Protein AF-S9NZM8-F1 (afdb_monomer_lite)

pLDDT: mean 94.77, std 5.29, range [61.56, 98.25]

Foldseek 3Di:
DPDPVLVVVLVVLLLVLLVVCPLPLVSSLCSLVDPVLQVVCCVVCVVCNCSSVVSSVVSVVCSVCSVVSHGCNVPDDDPVSVVVVVVVVD

Sequence (90 aa):
MKTEESALWFCAKIKAIRTEAGHDVEKLEALAQSPELVAEAAARFPDDPFLAAQVRTAIELELPLARRGIFLLDGPPTDEQIAELYRQNK

Organism: Cystobacter fuscus (strain ATCC 25194 / DSM 2262 / NBRC 100088 / M29) (NCBI:txid1242864)

Secondary structure (DSSP, 8-state):
--SHHHHHHHHHHHHHHHHHHTT-HHHHHHHHH-HHHHHHHHHH-TT-TTHHHHHHHHHHHHHHHHTTT--TTS-SPPHHHHHHHHHHT-

Structure (mmCIF, N/CA/C/O backbone):
data_AF-S9NZM8-F1
#
_entry.id   AF-S9NZM8-F1
#
loop_
_atom_site.group_PDB
_atom_site.id
_atom_site.type_symbol
_atom_site.label_atom_id
_atom_site.label_alt_id
_atom_site.label_comp_id
_atom_site.label_asym_id
_atom_site.label_entity_id
_atom_site.label_seq_id
_atom_site.pdbx_PDB_ins_code
_atom_site.Cartn_x
_atom_site.Cartn_y
_atom_site.Cartn_z
_atom_site.occupancy
_atom_site.B_iso_or_equiv
_atom_site.auth_seq_id
_atom_site.auth_comp_id
_atom_site.auth_asym_id
_atom_site.auth_atom_id
_atom_site.pdbx_PDB_model_num
ATOM 1 N N . MET A 1 1 ? 5.237 7.911 -10.668 1.00 88.69 1 MET A N 1
ATOM 2 C CA . MET A 1 1 ? 4.340 7.415 -11.724 1.00 88.69 1 MET A CA 1
ATOM 3 C C . MET A 1 1 ? 4.606 8.187 -12.996 1.00 88.69 1 MET A C 1
ATOM 5 O O . MET A 1 1 ? 4.215 9.346 -13.111 1.00 88.69 1 MET A O 1
ATOM 9 N N . LYS A 1 2 ? 5.356 7.563 -13.901 1.00 89.00 2 LYS A N 1
ATOM 10 C CA . LYS A 1 2 ? 5.786 8.144 -15.180 1.00 89.00 2 LYS A CA 1
ATOM 11 C C . LYS A 1 2 ? 4.917 7.729 -16.367 1.00 89.00 2 LYS A C 1
ATOM 13 O O . LYS A 1 2 ? 4.900 8.434 -17.369 1.00 89.00 2 LYS A O 1
ATOM 18 N N . THR A 1 3 ? 4.206 6.608 -16.260 1.00 94.56 3 THR A N 1
ATOM 19 C CA . THR A 1 3 ? 3.352 6.060 -17.325 1.00 94.56 3 THR A CA 1
ATOM 20 C C . THR A 1 3 ? 1.974 5.683 -16.789 1.00 94.56 3 THR A C 1
ATOM 22 O O . THR A 1 3 ? 1.811 5.439 -15.591 1.00 94.56 3 THR A O 1
ATOM 25 N N . GLU A 1 4 ? 0.982 5.592 -17.674 1.00 96.12 4 GLU A N 1
ATOM 26 C CA . GLU A 1 4 ? -0.349 5.073 -17.333 1.00 96.12 4 GLU A CA 1
ATOM 27 C C . GLU A 1 4 ? -0.267 3.658 -16.744 1.00 96.12 4 GLU A C 1
ATOM 29 O O . GLU A 1 4 ? -0.871 3.373 -15.713 1.00 96.12 4 GLU A O 1
ATOM 34 N N . GLU A 1 5 ? 0.571 2.800 -17.326 1.00 96.94 5 GLU A N 1
ATOM 35 C CA . GLU A 1 5 ? 0.805 1.445 -16.828 1.00 96.94 5 GLU A CA 1
ATOM 36 C C . GLU A 1 5 ? 1.338 1.441 -15.386 1.00 96.94 5 GLU A C 1
ATOM 38 O O . GLU A 1 5 ? 0.826 0.704 -14.541 1.00 96.94 5 GLU A O 1
ATOM 43 N N . SER A 1 6 ? 2.305 2.314 -15.066 1.00 96.50 6 SER A N 1
ATOM 44 C CA . SER A 1 6 ? 2.830 2.446 -13.699 1.00 96.50 6 SER A CA 1
ATOM 45 C C . SER A 1 6 ? 1.756 2.905 -12.707 1.00 96.50 6 SER A C 1
ATOM 47 O O . SER A 1 6 ? 1.746 2.460 -11.559 1.00 96.50 6 SER A O 1
ATOM 49 N N . ALA A 1 7 ? 0.813 3.743 -13.153 1.00 97.19 7 ALA A N 1
ATOM 50 C CA . ALA A 1 7 ? -0.288 4.221 -12.325 1.00 97.19 7 ALA A CA 1
ATOM 51 C C . ALA A 1 7 ? -1.337 3.136 -12.062 1.00 97.19 7 ALA A C 1
ATOM 53 O O . ALA A 1 7 ? -1.766 2.948 -10.922 1.00 97.19 7 ALA A O 1
ATOM 54 N N . LEU A 1 8 ? -1.696 2.365 -13.089 1.00 97.88 8 LEU A N 1
ATOM 55 C CA . LEU A 1 8 ? -2.593 1.219 -12.948 1.00 97.88 8 LEU A CA 1
ATOM 56 C C . LEU A 1 8 ? -1.986 0.149 -12.036 1.00 97.88 8 LEU A C 1
ATOM 58 O O . LEU A 1 8 ? -2.671 -0.361 -11.145 1.00 97.88 8 LEU A O 1
ATOM 62 N N . TRP A 1 9 ? -0.695 -0.152 -12.205 1.00 98.12 9 TRP A N 1
ATOM 63 C CA . TRP A 1 9 ? 0.008 -1.088 -11.331 1.00 98.12 9 TRP A CA 1
ATOM 64 C C . TRP A 1 9 ? 0.052 -0.593 -9.886 1.00 98.12 9 TRP A C 1
ATOM 66 O O . TRP A 1 9 ? -0.227 -1.374 -8.982 1.00 98.12 9 TRP A O 1
ATOM 76 N N . PHE A 1 10 ? 0.333 0.692 -9.655 1.00 98.19 10 PHE A N 1
ATOM 77 C CA . PHE A 1 10 ? 0.335 1.290 -8.318 1.00 98.19 10 PHE A CA 1
ATOM 78 C C . PHE A 1 10 ? -1.012 1.096 -7.605 1.00 98.19 10 PHE A C 1
ATOM 80 O O . PHE A 1 10 ? -1.055 0.558 -6.495 1.00 98.19 10 PHE A O 1
ATOM 87 N N . CYS A 1 11 ? -2.122 1.455 -8.259 1.00 97.38 11 CYS A N 1
ATOM 88 C CA . CYS A 1 11 ? -3.461 1.285 -7.692 1.00 97.38 11 CYS A CA 1
ATOM 89 C C . CYS A 1 11 ? -3.784 -0.192 -7.420 1.00 97.38 11 CYS A C 1
ATOM 91 O O . CYS A 1 11 ? -4.315 -0.532 -6.359 1.00 97.38 11 CYS A O 1
ATOM 93 N N . ALA A 1 12 ? -3.439 -1.080 -8.356 1.00 98.00 12 ALA A N 1
ATOM 94 C CA . ALA A 1 12 ? -3.644 -2.515 -8.197 1.00 98.00 12 ALA A CA 1
ATOM 95 C C . ALA A 1 12 ? -2.807 -3.093 -7.044 1.00 98.00 12 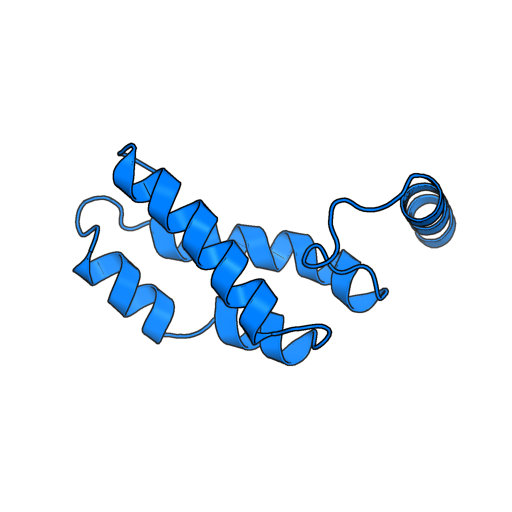ALA A C 1
ATOM 97 O O . ALA A 1 12 ? -3.305 -3.916 -6.275 1.00 98.00 12 ALA A O 1
ATOM 98 N N . LYS A 1 13 ? -1.557 -2.643 -6.887 1.00 98.25 13 LYS A N 1
ATOM 99 C CA . LYS A 1 13 ? -0.636 -3.126 -5.857 1.00 98.25 13 LYS A CA 1
ATOM 100 C C . LYS A 1 13 ? -1.086 -2.730 -4.456 1.00 98.25 13 LYS A C 1
ATOM 102 O O . LYS A 1 13 ? -1.115 -3.592 -3.586 1.00 98.25 13 LYS A O 1
ATOM 107 N N . ILE A 1 14 ? -1.516 -1.483 -4.249 1.00 97.88 14 ILE A N 1
ATOM 108 C CA . ILE A 1 14 ? -2.095 -1.046 -2.967 1.00 97.88 14 ILE A CA 1
ATOM 109 C C . ILE A 1 14 ? -3.314 -1.898 -2.610 1.00 97.88 14 ILE A C 1
ATOM 111 O O . ILE A 1 14 ? -3.420 -2.395 -1.491 1.00 97.88 14 ILE A O 1
ATOM 115 N N . LYS A 1 15 ? -4.220 -2.125 -3.570 1.00 97.75 15 LYS A N 1
ATOM 116 C CA . LYS A 1 15 ? -5.404 -2.960 -3.339 1.00 97.75 15 LYS A CA 1
ATOM 117 C C . LYS A 1 15 ? -5.030 -4.399 -2.975 1.00 97.75 15 LYS A C 1
ATOM 119 O O . LYS A 1 15 ? -5.646 -4.969 -2.075 1.00 97.75 15 LYS A O 1
ATOM 124 N N . ALA A 1 16 ? -4.030 -4.973 -3.645 1.00 98.19 16 ALA A N 1
ATOM 125 C CA . ALA A 1 16 ? -3.529 -6.310 -3.340 1.00 98.19 16 ALA A CA 1
ATOM 126 C C . ALA A 1 16 ? -2.940 -6.379 -1.924 1.00 98.19 16 ALA A C 1
ATOM 128 O O . ALA A 1 16 ? -3.348 -7.244 -1.157 1.00 98.19 16 ALA A O 1
ATOM 129 N N . ILE A 1 17 ? -2.082 -5.421 -1.555 1.00 98.19 17 ILE A N 1
ATOM 130 C CA . ILE A 1 17 ? -1.492 -5.330 -0.212 1.00 98.19 17 ILE A CA 1
ATOM 131 C C . ILE A 1 17 ? -2.588 -5.251 0.858 1.00 98.19 17 ILE A C 1
ATOM 133 O O . ILE A 1 17 ? -2.570 -6.033 1.803 1.00 98.19 17 ILE A O 1
ATOM 137 N N . ARG A 1 18 ? -3.581 -4.366 0.693 1.00 98.00 18 ARG A N 1
ATOM 138 C CA . ARG A 1 18 ? -4.710 -4.249 1.634 1.00 98.00 18 ARG A CA 1
ATOM 139 C C . ARG A 1 18 ? -5.500 -5.551 1.753 1.00 98.00 18 ARG A C 1
ATOM 141 O O . ARG A 1 18 ? -5.843 -5.961 2.853 1.00 98.00 18 ARG A O 1
ATOM 148 N N . THR A 1 19 ? -5.786 -6.197 0.623 1.00 98.25 19 THR A N 1
ATOM 149 C CA . THR A 1 19 ? -6.548 -7.455 0.593 1.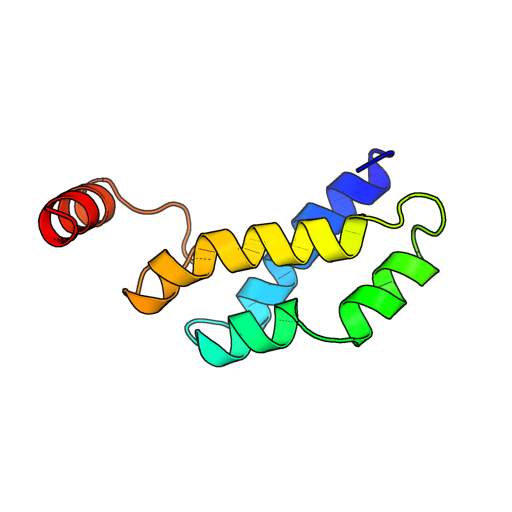00 98.25 19 THR A CA 1
ATOM 150 C C . THR A 1 19 ? -5.790 -8.574 1.300 1.00 98.25 19 THR A C 1
ATOM 152 O O . THR A 1 19 ? -6.381 -9.342 2.051 1.00 98.25 19 THR A O 1
ATOM 155 N N . GLU A 1 20 ? -4.482 -8.664 1.072 1.00 98.12 20 GLU A N 1
ATOM 156 C CA . GLU A 1 20 ? -3.634 -9.677 1.690 1.00 98.12 20 GLU A CA 1
ATOM 157 C C . GLU A 1 20 ? -3.429 -9.427 3.187 1.00 98.12 20 GLU A C 1
ATOM 159 O O . GLU A 1 20 ? -3.435 -10.376 3.977 1.00 98.12 20 GLU A O 1
ATOM 164 N N . ALA A 1 21 ? -3.268 -8.165 3.587 1.00 98.00 21 ALA A N 1
ATOM 165 C CA . ALA A 1 21 ? -3.168 -7.773 4.985 1.00 98.00 21 ALA A CA 1
ATOM 166 C C . ALA A 1 21 ? -4.475 -8.028 5.752 1.00 98.00 21 ALA A C 1
ATOM 168 O O . ALA A 1 21 ? -4.438 -8.476 6.895 1.00 98.00 21 ALA A O 1
ATOM 169 N N . GLY A 1 22 ? -5.629 -7.775 5.129 1.00 97.44 22 GLY A N 1
ATOM 170 C CA . GLY A 1 22 ? -6.916 -7.788 5.820 1.00 97.44 22 GLY A CA 1
ATOM 171 C C . GLY A 1 22 ? -6.981 -6.686 6.882 1.00 97.44 22 GLY A C 1
ATOM 172 O O . GLY A 1 22 ? -6.523 -5.565 6.661 1.00 97.44 22 GLY A O 1
ATOM 173 N N . HIS A 1 23 ? -7.518 -7.023 8.054 1.00 97.75 23 HIS A N 1
ATOM 174 C CA . HIS A 1 23 ? -7.599 -6.134 9.221 1.00 97.75 23 HIS A CA 1
ATOM 175 C C . HIS A 1 23 ? -6.374 -6.244 10.149 1.00 97.75 23 HIS A C 1
ATOM 177 O O . HIS A 1 23 ? -6.467 -5.971 11.345 1.00 97.75 23 HIS A O 1
ATOM 183 N N . ASP A 1 24 ? -5.223 -6.661 9.613 1.00 98.19 24 ASP A N 1
ATOM 184 C CA . ASP A 1 24 ? -3.964 -6.792 10.350 1.00 98.19 24 ASP A CA 1
ATOM 185 C C . ASP A 1 24 ? -3.015 -5.632 10.010 1.00 98.19 24 ASP A C 1
ATOM 187 O O . ASP A 1 24 ? -2.495 -5.513 8.898 1.00 98.19 24 ASP A O 1
ATOM 191 N N . VAL A 1 25 ? -2.801 -4.760 10.997 1.00 97.81 25 VAL A N 1
ATOM 192 C CA . VAL A 1 25 ? -1.959 -3.564 10.873 1.00 97.81 25 VAL A CA 1
ATOM 193 C C . VAL A 1 25 ? -0.482 -3.922 10.709 1.00 97.81 25 VAL A C 1
ATOM 195 O O . VAL A 1 25 ? 0.209 -3.298 9.905 1.00 97.81 25 VAL A O 1
ATOM 198 N N . GLU A 1 26 ? 0.009 -4.914 11.453 1.00 97.88 26 GLU A N 1
ATOM 199 C CA . GLU A 1 26 ? 1.418 -5.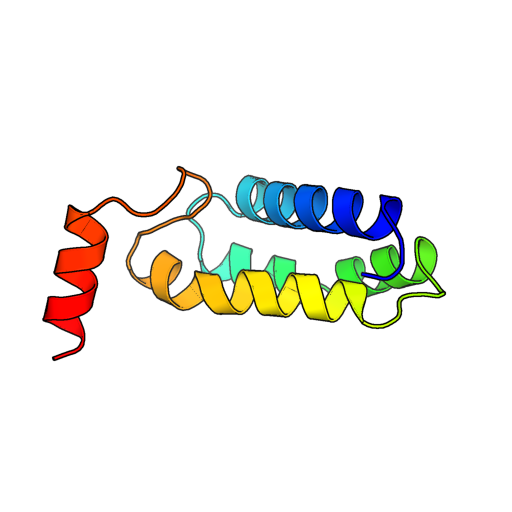318 11.406 1.00 97.88 26 GLU A CA 1
ATOM 200 C C . GLU A 1 26 ? 1.728 -5.974 10.062 1.00 97.88 26 GLU A C 1
ATOM 202 O O . GLU A 1 26 ? 2.747 -5.678 9.435 1.00 97.88 26 GLU A O 1
ATOM 207 N N . LYS A 1 27 ? 0.802 -6.800 9.564 1.00 98.25 27 LYS A N 1
ATOM 208 C CA . LYS A 1 27 ? 0.907 -7.399 8.234 1.00 98.25 27 LYS A CA 1
ATOM 209 C C . LYS A 1 27 ? 0.840 -6.349 7.125 1.00 98.25 27 LYS A C 1
ATOM 211 O O . LYS A 1 27 ? 1.599 -6.444 6.162 1.00 98.25 27 LYS A O 1
ATOM 216 N N . LEU A 1 28 ? -0.022 -5.339 7.258 1.00 98.19 28 LEU A N 1
ATOM 217 C CA . LEU A 1 28 ? -0.111 -4.225 6.311 1.00 98.19 28 LEU A CA 1
ATOM 218 C C . LEU A 1 28 ? 1.223 -3.468 6.208 1.00 98.19 28 LEU A C 1
ATOM 220 O O . LEU A 1 28 ? 1.718 -3.226 5.105 1.00 98.19 28 LEU A O 1
ATOM 224 N N . GLU A 1 29 ? 1.822 -3.143 7.355 1.00 97.69 29 GLU A N 1
ATOM 225 C CA . GLU A 1 29 ? 3.122 -2.474 7.440 1.00 97.69 29 GLU A CA 1
ATOM 226 C C . GLU A 1 29 ? 4.249 -3.351 6.862 1.00 97.69 29 GLU A C 1
ATOM 228 O O . GLU A 1 29 ? 5.036 -2.886 6.033 1.00 97.69 29 GLU A O 1
ATOM 233 N N . ALA A 1 30 ? 4.282 -4.641 7.211 1.00 98.12 30 ALA A N 1
ATOM 234 C CA . ALA A 1 30 ? 5.287 -5.585 6.726 1.00 98.12 30 ALA A CA 1
ATOM 235 C C . ALA A 1 30 ? 5.240 -5.778 5.200 1.00 98.12 30 ALA A C 1
ATOM 237 O O . ALA A 1 30 ? 6.282 -5.759 4.539 1.00 98.12 30 ALA A O 1
ATOM 238 N N . LEU A 1 31 ? 4.044 -5.915 4.616 1.00 97.81 31 LEU A N 1
ATOM 239 C CA . LEU A 1 31 ? 3.874 -6.071 3.168 1.00 97.81 31 LEU A CA 1
ATOM 240 C C . LEU A 1 31 ? 4.330 -4.827 2.398 1.00 97.81 31 LEU A C 1
ATOM 242 O O . LEU A 1 31 ? 4.977 -4.953 1.357 1.00 97.81 31 LEU A O 1
ATOM 246 N N . ALA A 1 32 ? 4.059 -3.626 2.917 1.00 96.25 32 ALA A N 1
ATOM 247 C CA . ALA A 1 32 ? 4.538 -2.386 2.309 1.00 96.25 32 ALA A CA 1
ATOM 248 C C . ALA A 1 32 ? 6.072 -2.273 2.356 1.00 96.25 32 ALA A C 1
ATOM 250 O O . ALA A 1 32 ? 6.706 -1.834 1.392 1.00 96.25 32 ALA A O 1
ATOM 251 N N . GLN A 1 33 ? 6.696 -2.709 3.451 1.00 96.56 33 GLN A N 1
ATOM 252 C CA . GLN A 1 33 ? 8.152 -2.670 3.604 1.00 96.56 33 GLN A CA 1
ATOM 253 C C . GLN A 1 33 ? 8.883 -3.827 2.904 1.00 96.56 33 GLN A C 1
ATOM 255 O O . GLN A 1 33 ? 10.111 -3.786 2.801 1.00 96.56 33 GLN A O 1
ATOM 260 N N . SER A 1 34 ? 8.158 -4.807 2.354 1.00 96.81 34 SER A N 1
ATOM 261 C CA . SER A 1 34 ? 8.739 -6.004 1.741 1.00 96.81 34 SER A CA 1
ATOM 262 C C . SER A 1 34 ? 9.809 -5.674 0.682 1.00 96.81 34 SER A C 1
ATOM 264 O O . SER A 1 34 ? 9.603 -4.794 -0.168 1.00 96.81 34 SER A O 1
ATOM 266 N N . PRO A 1 35 ? 10.963 -6.373 0.684 1.00 96.94 35 PRO A N 1
ATOM 267 C CA . PRO A 1 35 ? 11.959 -6.249 -0.380 1.00 96.94 35 PRO A CA 1
ATOM 268 C C . PRO A 1 35 ? 11.429 -6.753 -1.731 1.00 96.94 35 PRO A C 1
ATOM 270 O O . PRO A 1 35 ? 11.870 -6.274 -2.776 1.00 96.94 35 PRO A O 1
ATOM 273 N N . GLU A 1 36 ? 10.450 -7.662 -1.728 1.00 97.06 36 GLU A N 1
ATOM 274 C CA . GLU A 1 36 ? 9.835 -8.195 -2.949 1.00 97.06 36 GLU A CA 1
ATOM 275 C C . GLU A 1 36 ? 9.089 -7.109 -3.730 1.00 97.06 36 GLU A C 1
ATOM 277 O O . GLU A 1 36 ? 9.161 -7.076 -4.956 1.00 97.06 36 GLU A O 1
ATOM 282 N N . LEU A 1 37 ? 8.460 -6.156 -3.030 1.00 97.00 37 LEU A N 1
ATOM 283 C CA . LEU A 1 37 ? 7.803 -5.003 -3.651 1.00 97.00 37 LEU A CA 1
ATOM 284 C C . LEU A 1 37 ? 8.796 -4.153 -4.457 1.00 97.00 37 LEU A C 1
ATOM 286 O O . LEU A 1 37 ? 8.479 -3.688 -5.553 1.00 97.00 37 LEU A O 1
ATOM 290 N N . VAL A 1 38 ? 10.005 -3.955 -3.921 1.00 97.00 38 VAL A N 1
ATOM 291 C CA . VAL A 1 38 ? 11.065 -3.187 -4.594 1.00 97.00 38 VAL A CA 1
ATOM 292 C C . VAL A 1 38 ? 11.574 -3.943 -5.809 1.00 97.00 38 VAL A C 1
ATOM 294 O O . VAL A 1 38 ? 11.704 -3.350 -6.878 1.00 97.00 38 VAL A O 1
ATOM 297 N N . ALA A 1 39 ? 11.825 -5.245 -5.659 1.00 97.50 39 ALA A N 1
ATOM 298 C CA . ALA A 1 39 ? 12.286 -6.090 -6.753 1.00 97.50 39 ALA A CA 1
ATOM 299 C C . ALA A 1 39 ? 11.264 -6.135 -7.901 1.00 97.50 39 ALA A C 1
ATOM 301 O O . ALA A 1 39 ? 11.637 -5.969 -9.061 1.00 97.50 39 ALA A O 1
ATOM 302 N N . GLU A 1 40 ? 9.973 -6.289 -7.591 1.00 97.62 40 GLU A N 1
ATOM 303 C CA . GLU A 1 40 ? 8.904 -6.296 -8.592 1.00 97.62 40 GLU A CA 1
ATOM 304 C C . GLU A 1 40 ? 8.789 -4.950 -9.317 1.00 97.62 40 GLU A C 1
ATOM 306 O O . GLU A 1 40 ? 8.724 -4.924 -10.548 1.00 97.62 40 GLU A O 1
ATOM 311 N N . ALA A 1 41 ? 8.786 -3.836 -8.577 1.00 97.12 41 ALA A N 1
ATOM 312 C CA . ALA A 1 41 ? 8.690 -2.506 -9.173 1.00 97.12 41 ALA A CA 1
ATOM 313 C C . ALA A 1 41 ? 9.894 -2.204 -10.076 1.00 97.12 41 ALA A C 1
ATOM 315 O O . ALA A 1 41 ? 9.705 -1.734 -11.194 1.00 97.12 41 ALA A O 1
ATOM 316 N N . ALA A 1 42 ? 11.112 -2.525 -9.629 1.00 97.00 42 ALA A N 1
ATOM 317 C CA . ALA A 1 42 ? 12.330 -2.318 -10.408 1.00 97.00 42 ALA A CA 1
ATOM 318 C C . ALA A 1 42 ? 12.377 -3.197 -11.669 1.00 97.00 42 ALA A C 1
ATOM 320 O O . ALA A 1 42 ? 12.837 -2.743 -12.714 1.00 97.00 42 ALA A O 1
ATOM 321 N N . ALA A 1 43 ? 11.880 -4.437 -11.591 1.00 97.62 43 ALA A N 1
ATOM 322 C CA . ALA A 1 43 ? 11.832 -5.347 -12.733 1.00 97.62 43 ALA A CA 1
ATOM 323 C C . ALA A 1 43 ? 10.804 -4.918 -13.792 1.00 97.62 43 ALA A C 1
ATOM 325 O O . ALA A 1 43 ? 11.061 -5.060 -14.985 1.00 97.62 43 ALA A O 1
ATOM 326 N N . ARG A 1 44 ? 9.637 -4.412 -13.371 1.00 96.81 44 ARG A N 1
ATOM 327 C CA . ARG A 1 44 ? 8.553 -4.013 -14.288 1.00 96.81 44 ARG A CA 1
ATOM 328 C C . ARG A 1 44 ? 8.699 -2.589 -14.813 1.00 96.81 44 ARG A C 1
ATOM 330 O O . ARG A 1 44 ? 8.370 -2.332 -15.963 1.00 96.81 44 ARG A O 1
ATOM 337 N N . PHE A 1 45 ? 9.188 -1.678 -13.977 1.00 97.25 45 PHE A N 1
ATOM 338 C CA . PHE A 1 45 ? 9.266 -0.248 -14.266 1.00 97.25 45 PHE A CA 1
ATOM 339 C C . PHE A 1 45 ? 10.677 0.282 -13.983 1.00 97.25 45 PHE A C 1
ATOM 341 O O . PHE A 1 45 ? 10.848 1.129 -13.102 1.00 97.25 45 PHE A O 1
ATOM 348 N N . PRO A 1 46 ? 11.704 -0.180 -14.724 1.00 95.94 46 PRO A N 1
ATOM 349 C CA . PRO A 1 46 ? 13.085 0.260 -14.510 1.00 95.94 46 PRO A CA 1
ATOM 350 C C . PRO A 1 46 ? 13.246 1.780 -14.666 1.00 95.94 46 PRO A C 1
ATOM 352 O O . PRO A 1 46 ? 14.080 2.392 -14.002 1.00 95.94 46 PRO A O 1
ATOM 355 N N . ASP A 1 47 ? 12.399 2.403 -15.488 1.00 95.75 47 ASP A N 1
ATOM 356 C CA . ASP A 1 47 ? 12.398 3.847 -15.698 1.00 95.75 47 ASP A CA 1
ATOM 357 C C . ASP A 1 47 ? 11.691 4.633 -14.584 1.00 95.75 47 ASP A C 1
ATOM 359 O O . ASP A 1 47 ? 11.859 5.851 -14.529 1.00 95.75 47 ASP A O 1
ATOM 363 N N . ASP A 1 48 ? 10.931 4.003 -13.677 1.00 95.31 48 ASP A N 1
ATOM 364 C CA . ASP A 1 48 ? 10.254 4.661 -12.544 1.00 95.31 48 ASP A CA 1
ATOM 365 C C . ASP A 1 48 ? 10.784 4.157 -11.183 1.00 95.31 48 ASP A C 1
ATOM 367 O O . ASP A 1 48 ? 10.089 3.444 -10.453 1.00 95.31 48 ASP A O 1
ATOM 371 N N . PRO A 1 49 ? 12.014 4.549 -10.791 1.00 93.56 49 PRO A N 1
ATOM 372 C CA . PRO A 1 49 ? 12.688 4.015 -9.602 1.00 93.56 49 PRO A CA 1
ATOM 373 C C . PRO A 1 49 ? 11.994 4.373 -8.279 1.00 93.56 49 PRO A C 1
ATOM 375 O O . PRO A 1 49 ? 12.302 3.794 -7.239 1.00 93.56 49 PRO A O 1
ATOM 378 N N . PHE A 1 50 ? 11.058 5.324 -8.295 1.00 96.06 50 PHE A N 1
ATOM 379 C CA . PHE A 1 50 ? 10.342 5.761 -7.100 1.00 96.06 50 PHE A CA 1
ATOM 380 C C . PHE A 1 50 ? 9.038 4.998 -6.874 1.00 96.06 50 PHE A C 1
ATOM 382 O O . PHE A 1 50 ? 8.427 5.166 -5.823 1.00 96.06 50 PHE A O 1
ATOM 389 N N . LEU A 1 51 ? 8.602 4.146 -7.806 1.00 97.00 51 LEU A N 1
ATOM 390 C CA . LEU A 1 51 ? 7.270 3.546 -7.758 1.00 97.00 51 LEU A CA 1
ATOM 391 C C . LEU A 1 51 ? 7.032 2.698 -6.496 1.00 97.00 51 LEU A C 1
ATOM 393 O O . LEU A 1 51 ? 5.991 2.830 -5.854 1.00 97.00 51 LEU A O 1
ATOM 397 N N . ALA A 1 52 ? 8.013 1.893 -6.075 1.00 97.56 52 ALA A N 1
ATOM 398 C CA . ALA A 1 52 ? 7.921 1.139 -4.820 1.00 97.56 52 ALA A CA 1
ATOM 399 C C . ALA A 1 52 ? 7.852 2.056 -3.587 1.00 97.56 52 ALA A C 1
ATOM 401 O O . ALA A 1 52 ? 7.092 1.788 -2.657 1.00 97.56 52 ALA A O 1
ATOM 402 N N . ALA A 1 53 ? 8.613 3.157 -3.584 1.00 97.44 53 ALA A N 1
ATOM 403 C CA . ALA A 1 53 ? 8.559 4.148 -2.512 1.00 97.44 53 ALA A CA 1
ATOM 404 C C . ALA A 1 53 ? 7.190 4.844 -2.464 1.00 97.44 53 ALA A C 1
ATOM 406 O O . ALA A 1 53 ? 6.654 5.055 -1.385 1.00 97.44 53 ALA A O 1
ATOM 407 N N . GLN A 1 54 ? 6.577 5.119 -3.618 1.00 97.81 54 GLN A N 1
ATOM 408 C CA . GLN A 1 54 ? 5.225 5.673 -3.677 1.00 97.81 54 GLN A CA 1
ATOM 409 C C . GLN A 1 54 ? 4.195 4.715 -3.068 1.00 97.81 54 GLN A C 1
ATOM 411 O O . GLN A 1 54 ? 3.345 5.163 -2.300 1.00 97.81 54 GLN A O 1
ATOM 416 N N . VAL A 1 55 ? 4.272 3.410 -3.370 1.00 97.94 55 VAL A N 1
ATOM 417 C CA . VAL A 1 55 ? 3.390 2.399 -2.750 1.00 97.94 55 VAL A CA 1
ATOM 418 C C . VAL A 1 55 ? 3.579 2.380 -1.233 1.00 97.94 55 VAL A C 1
ATOM 420 O O . VAL A 1 55 ? 2.594 2.415 -0.501 1.00 97.94 55 VAL A O 1
ATOM 423 N N . ARG A 1 56 ? 4.831 2.389 -0.757 1.00 97.81 56 ARG A N 1
ATOM 424 C CA . ARG A 1 56 ? 5.155 2.452 0.678 1.00 97.81 56 ARG A CA 1
ATOM 425 C C . ARG A 1 56 ? 4.529 3.658 1.352 1.00 97.81 56 ARG A C 1
ATOM 427 O O . ARG A 1 56 ? 3.773 3.486 2.298 1.00 97.81 56 ARG A O 1
ATOM 434 N N . THR A 1 57 ? 4.775 4.851 0.818 1.00 97.88 57 THR A N 1
ATOM 435 C CA . THR A 1 57 ? 4.234 6.093 1.372 1.00 97.88 57 THR A CA 1
ATOM 436 C C . THR A 1 57 ? 2.710 6.079 1.410 1.00 97.88 57 THR A C 1
ATOM 438 O O . THR A 1 57 ? 2.127 6.537 2.387 1.00 97.88 57 THR A O 1
ATOM 441 N N . ALA A 1 58 ? 2.046 5.529 0.389 1.00 97.25 58 ALA A N 1
ATOM 442 C CA . ALA A 1 58 ? 0.592 5.410 0.406 1.00 97.25 58 ALA A CA 1
ATOM 443 C C . ALA A 1 58 ? 0.106 4.562 1.591 1.00 97.25 58 ALA A C 1
ATOM 445 O O . ALA A 1 58 ? -0.749 5.020 2.341 1.00 97.25 58 ALA A O 1
ATOM 446 N N . ILE A 1 59 ? 0.702 3.388 1.820 1.00 97.62 59 ILE A N 1
ATOM 447 C CA . ILE A 1 59 ? 0.339 2.531 2.957 1.00 97.62 59 ILE A CA 1
ATOM 448 C C . ILE A 1 59 ? 0.727 3.169 4.299 1.00 97.62 59 ILE A C 1
ATOM 450 O O . ILE A 1 59 ? -0.059 3.130 5.241 1.00 97.62 59 ILE A O 1
ATOM 454 N N . GLU A 1 60 ? 1.894 3.809 4.399 1.00 96.81 60 GLU A N 1
ATOM 455 C CA . GLU A 1 60 ? 2.340 4.509 5.614 1.00 96.81 60 GLU A CA 1
ATOM 456 C C . GLU A 1 60 ? 1.346 5.588 6.060 1.00 96.81 60 GLU A C 1
ATOM 458 O O . GLU A 1 60 ? 1.089 5.731 7.257 1.00 96.81 60 GLU A O 1
ATOM 463 N N . LEU A 1 61 ? 0.737 6.307 5.111 1.00 95.50 61 LEU A N 1
ATOM 464 C CA . LEU A 1 61 ? -0.306 7.297 5.393 1.00 95.50 61 LEU A CA 1
ATOM 465 C C . LEU A 1 61 ? -1.613 6.663 5.901 1.00 95.50 61 LEU A C 1
ATOM 467 O O . LEU A 1 61 ? -2.404 7.338 6.560 1.00 95.50 61 LEU A O 1
ATOM 471 N N . GLU A 1 62 ? -1.839 5.377 5.634 1.00 95.00 62 GLU A N 1
ATOM 472 C 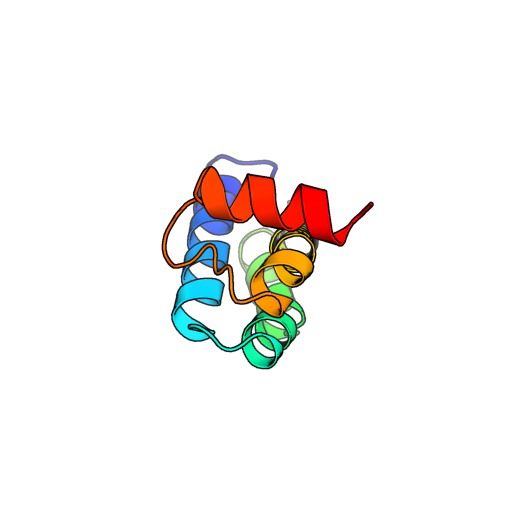CA . GLU A 1 62 ? -3.022 4.624 6.070 1.00 95.00 62 GLU A CA 1
ATOM 473 C C . GLU A 1 62 ? -2.845 3.994 7.456 1.00 95.00 62 GLU A C 1
ATOM 475 O O . GLU A 1 62 ? -3.827 3.812 8.179 1.00 95.00 62 GLU A O 1
ATOM 480 N N . LEU A 1 63 ? -1.606 3.703 7.871 1.00 95.56 63 LEU A N 1
ATOM 481 C CA . LEU A 1 63 ? -1.316 3.058 9.158 1.00 95.56 63 LEU A CA 1
ATOM 482 C C . LEU A 1 63 ? -1.932 3.780 10.373 1.00 95.56 63 LEU A C 1
ATOM 484 O O . LEU A 1 63 ? -2.457 3.092 11.252 1.00 95.56 63 LEU A O 1
ATOM 488 N N . PRO A 1 64 ? -1.945 5.127 10.474 1.00 93.81 64 PRO A N 1
ATOM 489 C CA . PRO A 1 64 ? -2.595 5.814 11.592 1.00 93.81 64 PRO A CA 1
ATOM 490 C C . PRO A 1 64 ? -4.103 5.550 11.707 1.00 93.81 64 PRO A C 1
ATOM 492 O O . PRO A 1 64 ? -4.637 5.609 12.819 1.00 93.81 64 PRO A O 1
ATOM 495 N N . LEU A 1 65 ? -4.778 5.282 10.584 1.00 93.56 65 LEU A N 1
ATOM 496 C CA . LEU A 1 65 ? -6.191 4.898 10.538 1.00 93.56 65 LEU A CA 1
ATOM 497 C C . LEU A 1 65 ? -6.351 3.424 10.916 1.00 93.56 65 LEU A C 1
ATOM 499 O O . LEU A 1 65 ? -7.145 3.100 11.800 1.00 93.56 65 LEU A O 1
ATOM 503 N N . ALA A 1 66 ? -5.533 2.551 10.325 1.00 95.44 66 ALA A N 1
ATOM 504 C CA . ALA A 1 66 ? -5.573 1.113 10.578 1.00 95.44 66 ALA A CA 1
ATOM 505 C C . ALA A 1 66 ? -5.325 0.788 12.065 1.00 95.44 66 ALA A C 1
ATOM 507 O O . ALA A 1 66 ? -6.055 0.001 12.662 1.00 95.44 66 ALA A O 1
ATOM 508 N N . ARG A 1 67 ? -4.385 1.493 12.715 1.00 94.69 67 ARG A N 1
ATOM 509 C CA . ARG A 1 67 ? -4.115 1.405 14.169 1.00 94.69 67 ARG A CA 1
ATOM 510 C C . ARG A 1 67 ? -5.314 1.775 15.049 1.00 94.69 67 ARG A C 1
ATOM 512 O O . ARG A 1 67 ? -5.332 1.433 16.226 1.00 94.69 67 ARG A O 1
ATOM 519 N N . ARG A 1 68 ? -6.308 2.471 14.495 1.00 92.62 68 ARG A N 1
ATOM 520 C CA . ARG A 1 68 ? -7.567 2.842 15.158 1.00 92.62 68 ARG A CA 1
ATOM 521 C C . ARG A 1 68 ? -8.755 1.995 14.694 1.00 92.62 68 ARG A C 1
ATOM 523 O O . ARG A 1 68 ? -9.897 2.344 14.970 1.00 92.62 68 ARG A O 1
ATOM 530 N N . GLY A 1 69 ? -8.497 0.897 13.985 1.00 93.00 69 GLY A N 1
ATOM 531 C CA . GLY A 1 69 ? -9.533 0.002 13.476 1.00 93.00 69 GLY A CA 1
ATOM 532 C C . GLY A 1 69 ? -10.225 0.496 12.204 1.00 93.00 69 GLY A C 1
ATOM 533 O O . GLY A 1 69 ? -11.252 -0.058 11.827 1.00 93.00 69 GLY A O 1
ATOM 534 N N . ILE A 1 70 ? -9.698 1.532 11.543 1.00 94.69 70 ILE A N 1
ATOM 535 C CA . ILE A 1 70 ? -10.258 2.076 10.301 1.00 94.69 70 ILE A CA 1
ATOM 536 C C . ILE A 1 70 ? -9.404 1.582 9.134 1.00 94.69 70 ILE A C 1
ATOM 538 O O . ILE A 1 70 ? -8.291 2.062 8.922 1.00 94.69 70 ILE A O 1
ATOM 542 N N . PHE A 1 71 ? -9.930 0.634 8.361 1.00 95.75 71 PHE A N 1
ATOM 543 C CA . PHE A 1 71 ? -9.203 0.005 7.261 1.00 95.75 71 PHE A CA 1
ATOM 544 C C . PHE A 1 71 ? -9.754 0.458 5.915 1.00 95.75 71 PHE A C 1
ATOM 546 O O . PHE A 1 71 ? -10.919 0.236 5.599 1.00 95.75 71 PHE A O 1
ATOM 553 N N . LEU A 1 72 ? -8.887 1.015 5.066 1.00 94.88 72 LEU A N 1
ATOM 554 C CA . LEU A 1 72 ? -9.273 1.437 3.712 1.00 94.88 72 LEU A CA 1
ATOM 555 C C . LEU A 1 72 ? -9.567 0.264 2.760 1.00 94.88 72 LEU A C 1
ATOM 557 O O . LEU A 1 72 ? -9.888 0.478 1.588 1.00 94.88 72 LEU A O 1
ATOM 561 N N . LEU A 1 73 ? -9.432 -0.974 3.245 1.00 95.19 73 LEU A N 1
ATOM 562 C CA . LEU A 1 73 ? -9.953 -2.169 2.589 1.00 95.19 73 LEU A CA 1
ATOM 563 C C . LEU A 1 73 ? -11.486 -2.130 2.498 1.00 95.19 73 LEU A C 1
ATOM 565 O O . LEU A 1 73 ? -12.036 -2.516 1.469 1.00 95.19 73 LEU A O 1
ATOM 569 N N . ASP A 1 74 ? -12.152 -1.617 3.536 1.00 93.12 74 ASP A N 1
ATOM 570 C CA . ASP A 1 74 ? -13.616 -1.597 3.646 1.00 93.12 74 ASP A CA 1
ATOM 571 C C . ASP A 1 74 ? -14.252 -0.418 2.889 1.00 93.12 74 ASP A C 1
ATOM 573 O O . ASP A 1 74 ? -15.468 -0.360 2.706 1.00 93.12 74 ASP A O 1
ATOM 577 N N . GLY A 1 75 ? -13.428 0.519 2.417 1.00 91.31 75 GLY A N 1
ATOM 578 C CA . GLY A 1 75 ? -13.854 1.745 1.753 1.00 91.31 75 GLY A CA 1
ATOM 579 C C . GLY A 1 75 ? -13.279 2.997 2.418 1.00 91.31 75 GLY A C 1
ATOM 580 O O . GLY A 1 75 ? -12.394 2.907 3.271 1.00 91.31 75 GLY A O 1
ATOM 581 N N . PRO A 1 76 ? -13.727 4.193 1.999 1.00 91.06 76 PRO A N 1
ATOM 582 C CA . PRO A 1 76 ? -13.334 5.433 2.656 1.00 91.06 76 PRO A CA 1
ATOM 583 C C . PRO A 1 76 ? -13.853 5.478 4.108 1.00 91.06 76 PRO A C 1
ATOM 585 O O . PRO A 1 76 ? -14.915 4.914 4.383 1.00 91.06 76 PRO A O 1
ATOM 588 N N . PRO A 1 77 ? -13.157 6.173 5.031 1.00 91.12 77 PRO A N 1
ATOM 589 C CA . PRO A 1 77 ? -13.666 6.396 6.380 1.00 91.12 77 PRO A CA 1
ATOM 590 C C . PRO A 1 77 ? -15.025 7.105 6.345 1.00 91.12 77 PRO A C 1
ATOM 592 O O . PRO A 1 77 ? -15.235 8.014 5.543 1.00 91.12 77 PRO A O 1
ATOM 595 N N . THR A 1 78 ? -15.931 6.706 7.231 1.00 92.69 78 THR A N 1
ATOM 596 C CA . THR A 1 78 ? -17.240 7.356 7.398 1.00 92.69 78 THR A CA 1
ATOM 597 C C . THR A 1 78 ? -17.113 8.709 8.100 1.00 92.69 78 THR A C 1
ATOM 599 O O . THR A 1 78 ? -16.163 8.940 8.853 1.00 92.69 78 THR A O 1
ATOM 602 N N . ASP A 1 79 ? -18.107 9.585 7.928 1.00 92.50 79 ASP A N 1
ATOM 603 C CA . ASP A 1 79 ? -18.152 10.891 8.604 1.00 92.50 79 ASP A CA 1
ATOM 604 C C . ASP A 1 79 ? -18.065 10.761 10.134 1.00 92.50 79 ASP A C 1
ATOM 606 O O . ASP A 1 79 ? -17.404 11.562 10.794 1.00 92.50 79 ASP A O 1
ATOM 610 N N . GLU A 1 80 ? -18.676 9.718 10.705 1.00 91.06 80 GLU A N 1
ATOM 611 C CA . GLU A 1 80 ? -18.620 9.428 12.142 1.00 91.06 80 GLU A CA 1
ATOM 612 C C . GLU A 1 80 ? -17.208 9.038 12.596 1.00 91.06 80 GLU A C 1
ATOM 614 O O . GLU A 1 80 ? -16.713 9.559 13.598 1.00 91.06 80 GLU A O 1
ATOM 619 N N . GLN A 1 81 ? -16.525 8.172 11.840 1.00 91.19 81 GLN A N 1
ATOM 620 C CA . GLN A 1 81 ? -15.133 7.801 12.111 1.00 91.19 81 GLN A CA 1
ATOM 621 C C . GLN A 1 81 ? -14.201 9.013 11.995 1.00 91.19 81 GLN A C 1
ATOM 623 O O . GLN A 1 81 ? -13.316 9.194 12.830 1.00 91.19 81 GLN A O 1
ATOM 628 N N . ILE A 1 82 ? -14.421 9.876 11.001 1.00 89.75 82 ILE A N 1
ATOM 629 C CA . ILE A 1 82 ? -13.661 11.119 10.825 1.00 89.75 82 ILE A CA 1
ATOM 630 C C . ILE A 1 82 ? -13.893 12.061 12.013 1.00 89.75 82 ILE A C 1
ATOM 632 O O . ILE A 1 82 ? -12.932 12.573 12.591 1.00 89.75 82 ILE A O 1
ATOM 636 N N . ALA A 1 83 ? -15.147 12.269 12.418 1.00 89.75 83 ALA A N 1
ATOM 637 C CA . ALA A 1 83 ? -15.483 13.106 13.567 1.00 89.75 83 ALA A CA 1
ATOM 638 C C . ALA A 1 83 ? -14.841 12.585 14.863 1.00 89.75 83 ALA A C 1
ATOM 640 O O . ALA A 1 83 ? -14.332 13.375 15.663 1.00 89.75 83 ALA A O 1
ATOM 641 N N . GLU A 1 84 ? -14.808 11.266 15.055 1.00 87.31 84 GLU A N 1
ATOM 642 C CA . GLU A 1 84 ? -14.159 10.644 16.208 1.00 87.31 84 GLU A CA 1
ATOM 643 C C . GLU A 1 84 ? -12.640 10.849 16.208 1.00 87.31 84 GLU A C 1
ATOM 645 O O . GLU A 1 84 ? -12.072 11.234 17.232 1.00 87.31 84 GLU A O 1
ATOM 650 N N . LEU A 1 85 ? -11.982 10.711 15.054 1.00 86.50 85 LEU A N 1
ATOM 651 C CA . LEU A 1 85 ? -10.553 11.006 14.913 1.00 86.50 85 LEU A CA 1
ATOM 652 C C . LEU A 1 85 ? -10.219 12.453 15.291 1.00 86.50 85 LEU A C 1
ATOM 654 O O . LEU A 1 85 ? -9.215 12.702 15.962 1.00 86.50 85 LEU A O 1
ATOM 658 N N . TYR A 1 86 ? -11.057 13.414 14.895 1.00 87.00 86 TYR A N 1
ATOM 659 C CA . TYR A 1 86 ? -10.872 14.816 15.273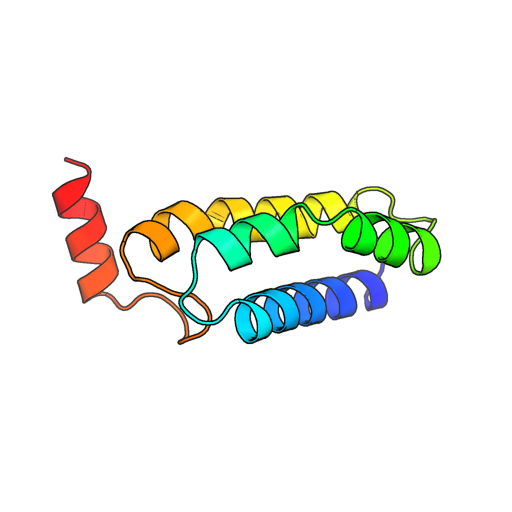 1.00 87.00 86 TYR A CA 1
ATOM 660 C C . TYR A 1 86 ? -11.031 15.056 16.776 1.00 87.00 86 TYR A C 1
ATOM 662 O O . TYR A 1 86 ? -10.352 15.927 17.318 1.00 87.00 86 TYR A O 1
ATOM 670 N N . ARG A 1 87 ? -11.907 14.306 17.459 1.00 86.56 87 ARG A N 1
ATOM 671 C CA . ARG A 1 87 ? -12.073 14.410 18.917 1.00 86.56 87 ARG A CA 1
ATOM 672 C C . ARG A 1 87 ? -10.872 13.856 19.674 1.00 86.56 87 ARG A C 1
ATOM 674 O O . ARG A 1 87 ? -10.450 14.477 20.639 1.00 86.56 87 ARG A O 1
ATOM 681 N N . GLN A 1 88 ? -10.315 12.733 19.226 1.00 79.94 88 GLN A N 1
ATOM 682 C CA . GLN A 1 88 ? -9.186 12.069 19.888 1.00 79.94 88 GLN A CA 1
ATOM 683 C C . GLN A 1 88 ? -7.839 12.786 19.700 1.00 79.94 88 GLN A C 1
ATOM 685 O O . GLN A 1 88 ? -6.906 12.528 20.453 1.00 79.94 88 GLN A O 1
ATOM 690 N N . ASN A 1 89 ? -7.722 13.654 18.690 1.00 76.94 89 ASN A N 1
ATOM 691 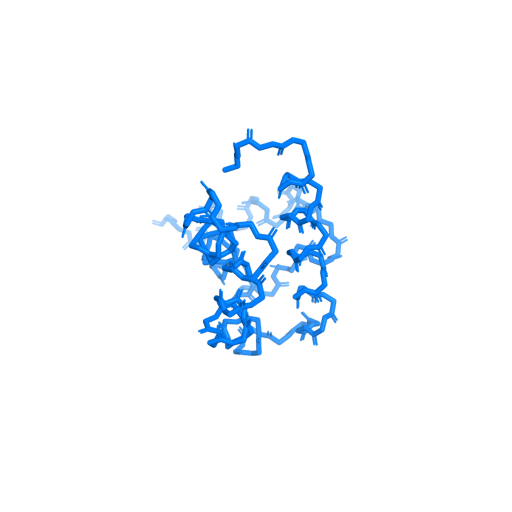C CA . ASN A 1 89 ? -6.505 14.420 18.397 1.00 76.94 89 ASN A CA 1
ATOM 692 C C . ASN A 1 89 ? -6.531 15.864 18.953 1.00 76.94 89 ASN A C 1
ATOM 694 O O . ASN A 1 89 ? -5.634 16.644 18.629 1.00 76.94 89 ASN A O 1
ATOM 698 N N . LYS A 1 90 ? -7.556 16.234 19.732 1.00 61.56 90 LYS A N 1
ATOM 699 C CA . LYS A 1 90 ? -7.613 17.488 20.505 1.00 61.56 90 LYS A CA 1
ATOM 700 C C . LYS A 1 90 ? -7.050 17.286 21.904 1.00 61.56 90 LYS A C 1
ATOM 702 O O . LYS A 1 90 ? -6.428 18.251 22.397 1.00 61.56 90 LYS A O 1
#

Radius of gyration: 14.45 Å; chains: 1; bounding box: 32×27×38 Å